Protein AF-A0A922MVK6-F1 (afdb_monomer_lite)

pLDDT: mean 82.79, std 14.12, range [37.06, 97.88]

InterPro domains:
  IPR022776 TRM13/UPF0224 family, U11-48K-like CHHC zinc finger domain [PS51800] (42-69)

Radius of gyration: 29.43 Å; chains: 1; bounding box: 42×49×93 Å

Sequence (102 aa):
MDKRQEELTKLKSYTEIIDNDLTMILQSLQWDRKQLLQNPMMDTCRYDPNHKIPPDKREEHEKVCFLRKNGYFKEDQLLPDPLDANSNTLVKLSRYMFIALP

Foldseek 3Di:
DVVVVVVVVVVVVVVVVVVVVVVVVCVVVVHDPVVVPPPAQFDAAPLHRPDTHHPVCRVVVNVQSVCVSVVHDSPDDDDDDPDDPPDPPDDDDDPDDPDDDD

Secondary structure (DSSP, 8-state):
-HHHHHHHHHHHHHHHHHHHHHHHHHHHTT--HHHHHSPP-PEEPSS-TT-EE-GGGHHHHHHHHHHHHTT--TTPPPPPPP--TT-TT-------------

Structure (mmCIF, N/CA/C/O backbone):
data_AF-A0A922MVK6-F1
#
_entry.id   AF-A0A922MVK6-F1
#
loop_
_atom_site.group_PDB
_atom_site.id
_atom_site.type_symbol
_atom_site.label_atom_id
_atom_site.label_alt_id
_atom_site.label_comp_id
_atom_site.label_asym_id
_atom_site.label_entity_id
_atom_site.label_seq_id
_atom_site.pdbx_PDB_ins_code
_atom_site.Cartn_x
_atom_site.Cartn_y
_atom_site.Cartn_z
_atom_site.occupancy
_atom_site.B_iso_or_equiv
_atom_site.auth_seq_id
_atom_site.auth_comp_id
_atom_site.auth_asym_id
_atom_site.auth_atom_id
_atom_site.pdbx_PDB_model_num
ATOM 1 N N . MET A 1 1 ? -8.337 -4.764 40.470 1.00 58.06 1 MET A N 1
ATOM 2 C CA . MET A 1 1 ? -8.654 -5.350 39.146 1.00 58.06 1 MET A CA 1
ATOM 3 C C . MET A 1 1 ? -9.351 -4.329 38.247 1.00 58.06 1 MET A C 1
ATOM 5 O O . MET A 1 1 ? -9.184 -4.409 37.039 1.00 58.06 1 MET A O 1
ATOM 9 N N . ASP A 1 2 ? -10.007 -3.312 38.815 1.00 78.69 2 ASP A N 1
ATOM 10 C CA . ASP A 1 2 ? -10.797 -2.321 38.068 1.00 78.69 2 ASP A CA 1
ATOM 11 C C . ASP A 1 2 ? -9.999 -1.374 37.170 1.00 78.69 2 ASP A C 1
ATOM 13 O O . ASP A 1 2 ? -10.419 -1.108 36.050 1.00 78.69 2 ASP A O 1
ATOM 17 N N . LYS A 1 3 ? -8.808 -0.924 37.588 1.00 92.81 3 LYS A N 1
ATOM 18 C CA . LYS A 1 3 ? -8.034 0.059 36.806 1.00 92.81 3 LYS A CA 1
ATOM 19 C C . LYS A 1 3 ? -7.642 -0.445 35.410 1.00 92.81 3 LYS A C 1
ATOM 21 O O . LYS A 1 3 ? -7.784 0.278 34.432 1.00 92.81 3 LYS A O 1
ATOM 26 N N . ARG A 1 4 ? -7.206 -1.708 35.301 1.00 94.50 4 ARG A N 1
ATOM 27 C CA . ARG A 1 4 ? -6.890 -2.330 33.999 1.00 94.50 4 ARG A CA 1
ATOM 28 C C . ARG A 1 4 ? -8.125 -2.450 33.109 1.00 94.50 4 ARG A C 1
ATOM 30 O O . ARG A 1 4 ? -8.024 -2.275 31.901 1.00 94.50 4 ARG A O 1
ATOM 37 N N . GLN A 1 5 ? -9.278 -2.753 33.702 1.00 95.75 5 GLN A N 1
ATOM 38 C CA . GLN A 1 5 ? -10.530 -2.875 32.966 1.00 95.75 5 GLN A CA 1
ATOM 39 C C . GLN A 1 5 ? -11.027 -1.507 32.476 1.00 95.75 5 GLN A C 1
ATOM 41 O O . GLN A 1 5 ? -11.508 -1.391 31.349 1.00 95.75 5 GLN A O 1
ATOM 46 N N . GLU A 1 6 ? -10.868 -0.465 33.289 1.00 95.94 6 GLU A N 1
ATOM 47 C CA . GLU A 1 6 ? -11.192 0.913 32.922 1.00 95.94 6 GLU A CA 1
ATOM 48 C C . GLU A 1 6 ? -10.292 1.416 31.783 1.00 95.94 6 GLU A C 1
ATOM 50 O O . GLU A 1 6 ? -10.788 1.952 30.793 1.00 95.94 6 GLU A O 1
ATOM 55 N N . GLU A 1 7 ? -8.980 1.183 31.872 1.00 96.88 7 GLU A N 1
ATOM 56 C CA . GLU A 1 7 ? -8.019 1.515 30.812 1.00 96.88 7 GLU A CA 1
ATOM 57 C C . GLU A 1 7 ? -8.335 0.775 29.506 1.00 96.88 7 GLU A C 1
ATOM 59 O O . GLU A 1 7 ? -8.365 1.389 28.438 1.00 96.88 7 GLU A O 1
ATOM 64 N N . LEU A 1 8 ? -8.656 -0.521 29.582 1.00 96.50 8 LEU A N 1
ATOM 65 C CA . LEU A 1 8 ? -9.082 -1.304 28.420 1.00 96.50 8 LEU A CA 1
ATOM 66 C C . LEU A 1 8 ? -10.359 -0.735 27.789 1.00 96.50 8 LEU A C 1
ATOM 68 O O . LEU A 1 8 ? -10.472 -0.680 26.566 1.00 96.50 8 LEU A O 1
ATOM 72 N N . THR A 1 9 ? -11.316 -0.313 28.613 1.00 96.81 9 THR A N 1
ATOM 73 C CA . THR A 1 9 ? -12.580 0.261 28.136 1.00 96.81 9 THR A CA 1
ATOM 74 C C . THR A 1 9 ? -12.337 1.591 27.426 1.00 96.81 9 THR A C 1
ATOM 76 O O . THR A 1 9 ? -12.843 1.779 26.323 1.00 96.81 9 THR A O 1
ATOM 79 N N . LYS A 1 10 ? -11.489 2.462 27.992 1.00 97.12 10 LYS A N 1
ATOM 80 C CA . LYS A 1 10 ? -11.086 3.731 27.361 1.00 97.12 10 LYS A CA 1
ATOM 81 C C . LYS A 1 10 ? -10.385 3.514 26.021 1.00 97.12 10 LYS A C 1
ATOM 83 O O . LYS A 1 10 ? -10.674 4.216 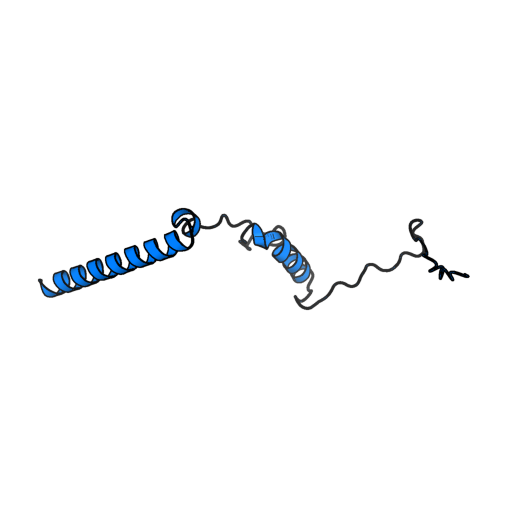25.056 1.00 97.12 10 LYS A O 1
ATOM 88 N N . LEU A 1 11 ? -9.485 2.532 25.945 1.00 97.88 11 LEU A N 1
ATOM 89 C CA . LEU A 1 11 ? -8.808 2.185 24.694 1.00 97.88 11 LEU A CA 1
ATOM 90 C C . LEU A 1 11 ? -9.804 1.704 23.639 1.00 97.88 11 LEU A C 1
ATOM 92 O O . LEU A 1 11 ? -9.758 2.172 22.505 1.00 97.88 11 LEU A O 1
ATOM 96 N N . LYS A 1 12 ? -10.737 0.819 24.005 1.00 97.31 12 LYS A N 1
ATOM 97 C CA . LYS A 1 12 ? -11.766 0.330 23.078 1.00 97.31 12 LYS A CA 1
ATOM 98 C C . LYS A 1 12 ? -12.642 1.459 22.548 1.00 97.31 12 LYS A C 1
ATOM 100 O O . LYS A 1 12 ? -12.768 1.580 21.335 1.00 97.31 12 LYS A O 1
ATOM 105 N N . SER A 1 13 ? -13.168 2.310 23.431 1.00 97.25 13 SER A N 1
ATOM 106 C CA . SER A 1 13 ? -14.012 3.436 23.019 1.00 97.25 13 SER A CA 1
ATOM 107 C C . SER A 1 13 ? -13.255 4.413 22.125 1.00 97.25 13 SER A C 1
ATOM 109 O O . SER A 1 13 ? -13.792 4.886 21.132 1.00 97.25 13 SER A O 1
ATOM 111 N N . TYR A 1 14 ? -11.987 4.693 22.441 1.00 97.75 14 TYR A N 1
ATOM 112 C CA . TYR A 1 14 ? -11.161 5.555 21.601 1.00 97.75 14 TYR A CA 1
ATOM 113 C C . TYR A 1 14 ? -10.939 4.942 20.214 1.00 97.75 14 TYR A C 1
ATOM 115 O O . TYR A 1 14 ? -11.105 5.618 19.206 1.00 97.75 14 TYR A O 1
ATOM 123 N N . THR A 1 15 ? -10.620 3.649 20.154 1.00 97.69 15 THR A N 1
ATOM 124 C CA . THR A 1 15 ? -10.380 2.955 18.881 1.00 97.69 15 THR A CA 1
ATOM 125 C C . THR A 1 15 ? -11.639 2.924 18.012 1.00 97.69 15 THR A C 1
ATOM 127 O O . THR A 1 15 ? -11.546 3.084 16.801 1.00 97.69 15 THR A O 1
ATOM 130 N N . GLU A 1 16 ? -12.815 2.770 18.621 1.00 97.50 16 GLU A N 1
ATOM 131 C CA . GLU A 1 16 ? -14.107 2.801 17.929 1.00 97.50 16 GLU A CA 1
ATOM 132 C C . GLU A 1 16 ? -14.422 4.183 17.336 1.00 97.50 16 GLU A C 1
ATOM 134 O O . GLU A 1 16 ? -14.872 4.272 16.196 1.00 97.50 16 GLU A O 1
ATOM 139 N N . ILE A 1 17 ? -14.122 5.267 18.062 1.00 97.56 17 ILE A N 1
ATOM 140 C CA . ILE A 1 17 ? -14.253 6.638 17.539 1.00 97.56 17 ILE A CA 1
ATOM 141 C C . ILE A 1 17 ? -13.374 6.815 16.297 1.00 97.56 17 ILE A C 1
ATOM 143 O O . ILE A 1 17 ? -13.857 7.250 15.255 1.00 97.56 17 ILE A O 1
ATOM 147 N N . ILE A 1 18 ? -12.106 6.405 16.381 1.00 97.44 18 ILE A N 1
ATOM 148 C CA . ILE A 1 18 ? -11.173 6.510 15.254 1.00 97.44 18 ILE A CA 1
ATOM 149 C C . ILE A 1 18 ? -11.619 5.646 14.065 1.00 97.44 18 ILE A C 1
ATOM 151 O O . ILE A 1 18 ? -11.497 6.077 12.921 1.00 97.44 18 ILE A O 1
ATOM 155 N N . ASP A 1 19 ? -12.155 4.445 14.298 1.00 95.25 19 ASP A N 1
ATOM 156 C CA . ASP A 1 19 ? -12.642 3.581 13.214 1.00 95.25 19 ASP A CA 1
ATOM 157 C C . ASP A 1 19 ? -13.840 4.197 12.472 1.00 95.25 19 ASP A C 1
ATOM 159 O O . ASP A 1 19 ? -13.925 4.114 11.241 1.00 95.25 19 ASP A O 1
ATOM 163 N N . ASN A 1 20 ? -14.728 4.875 13.204 1.00 95.81 20 ASN A N 1
ATOM 164 C CA . ASN A 1 20 ? -15.847 5.616 12.626 1.00 95.81 20 ASN A CA 1
ATOM 165 C C . ASN A 1 20 ? -15.365 6.810 11.795 1.00 95.81 20 ASN A C 1
ATOM 167 O O . ASN A 1 20 ? -15.803 6.967 10.653 1.00 95.81 20 ASN A O 1
ATOM 171 N N . ASP A 1 21 ? -14.423 7.599 12.316 1.00 96.69 21 ASP A N 1
ATOM 172 C CA . ASP A 1 21 ? -13.842 8.735 11.592 1.00 96.69 21 ASP A CA 1
ATOM 173 C C . ASP A 1 21 ? -13.163 8.275 10.296 1.00 96.69 21 ASP A C 1
ATOM 175 O O . ASP A 1 21 ? -13.407 8.827 9.220 1.00 96.69 21 ASP A O 1
ATOM 179 N N . LEU A 1 22 ? -12.365 7.203 10.366 1.00 94.94 22 LEU A N 1
ATOM 180 C CA . LEU A 1 22 ? -11.752 6.593 9.187 1.00 94.94 22 LEU A CA 1
ATOM 181 C C . LEU A 1 22 ? -12.807 6.126 8.185 1.00 94.94 22 LEU A C 1
ATOM 183 O O . LEU A 1 22 ? -12.656 6.350 6.985 1.00 94.94 22 LEU A O 1
ATOM 187 N N . THR A 1 23 ? -13.890 5.511 8.658 1.00 93.56 23 THR A N 1
ATOM 188 C CA . THR A 1 23 ? -14.988 5.065 7.796 1.00 93.56 23 THR A CA 1
ATOM 189 C C . THR A 1 23 ? -15.650 6.245 7.081 1.00 93.56 23 THR A C 1
ATOM 191 O O . THR A 1 23 ? -15.867 6.165 5.871 1.00 93.56 23 THR A O 1
ATOM 194 N N . MET A 1 24 ? -15.903 7.358 7.775 1.00 95.25 24 MET A N 1
ATOM 195 C CA . MET A 1 24 ? -16.455 8.570 7.160 1.00 95.25 24 MET A CA 1
ATOM 196 C C . MET A 1 24 ? -15.515 9.169 6.109 1.00 95.25 24 MET A C 1
ATOM 198 O O . MET A 1 24 ? -15.962 9.537 5.020 1.00 95.25 24 MET A O 1
ATOM 202 N N . ILE A 1 25 ? -14.211 9.225 6.398 1.00 96.12 25 ILE A N 1
ATOM 203 C CA . ILE A 1 25 ? -13.201 9.712 5.449 1.00 96.12 25 ILE A CA 1
ATOM 204 C C . ILE A 1 25 ? -13.204 8.843 4.188 1.00 96.12 25 ILE A C 1
ATOM 206 O O . ILE A 1 25 ? -13.345 9.365 3.082 1.00 96.12 25 ILE A O 1
ATOM 210 N N . LEU A 1 26 ? -13.116 7.519 4.336 1.00 95.25 26 LEU A N 1
ATOM 211 C CA . LEU A 1 26 ? -13.119 6.593 3.200 1.00 95.25 26 LEU A CA 1
ATOM 212 C C . LEU A 1 26 ? -14.396 6.720 2.359 1.00 95.25 26 LEU A C 1
ATOM 214 O O . LEU A 1 26 ? -14.314 6.778 1.135 1.00 95.25 26 LEU A O 1
ATOM 218 N N . GLN A 1 27 ? -15.563 6.845 2.998 1.00 92.69 27 GLN A N 1
ATOM 219 C CA . GLN A 1 27 ? -16.833 7.060 2.300 1.00 92.69 27 GLN A CA 1
ATOM 220 C C . GLN A 1 27 ? -16.852 8.372 1.509 1.00 92.69 27 GLN A C 1
ATOM 222 O O . GLN A 1 27 ? -17.292 8.379 0.360 1.00 92.69 27 GLN A O 1
ATOM 227 N N . SER A 1 28 ? -16.339 9.467 2.082 1.00 96.31 28 SER A N 1
ATOM 228 C CA . SER A 1 28 ? -16.266 10.762 1.389 1.00 96.31 28 SER A CA 1
ATOM 229 C C . SER A 1 28 ? -15.363 10.730 0.152 1.00 96.31 28 SER A C 1
ATOM 231 O O . SER A 1 28 ? -15.638 11.411 -0.834 1.00 96.31 28 SER A O 1
ATOM 233 N N . LEU A 1 29 ? -14.327 9.889 0.179 1.00 96.19 29 LEU A N 1
ATOM 234 C CA . LEU A 1 29 ? -13.417 9.654 -0.941 1.00 96.19 29 LEU A CA 1
ATOM 235 C C . LEU A 1 29 ? -13.933 8.590 -1.920 1.00 96.19 29 LEU A C 1
ATOM 237 O O . LEU A 1 29 ? -13.278 8.329 -2.926 1.00 96.19 29 LEU A O 1
ATOM 241 N N . GLN A 1 30 ? -15.084 7.969 -1.635 1.00 92.69 30 GLN A N 1
ATOM 242 C CA . GLN A 1 30 ? -15.604 6.808 -2.366 1.00 92.69 30 GLN A CA 1
ATOM 243 C C . GLN A 1 30 ? -14.601 5.642 -2.419 1.00 92.69 30 GLN A C 1
ATOM 245 O O . GLN A 1 30 ? -14.544 4.888 -3.389 1.00 92.69 30 GLN A O 1
ATOM 250 N N . TRP A 1 31 ? -13.782 5.496 -1.377 1.00 93.31 31 TRP A N 1
ATOM 251 C CA . TRP A 1 31 ? -12.804 4.423 -1.265 1.00 93.31 31 TRP A CA 1
ATOM 252 C C . TRP A 1 31 ? -13.409 3.218 -0.556 1.00 93.31 31 TRP A C 1
ATOM 254 O O . TRP A 1 31 ? -13.958 3.325 0.542 1.00 93.31 31 TRP A O 1
ATOM 264 N N . ASP A 1 32 ? -13.263 2.041 -1.161 1.00 86.94 32 ASP A N 1
ATOM 265 C CA . ASP A 1 32 ? -13.705 0.796 -0.547 1.00 86.94 32 ASP A CA 1
ATOM 266 C C . ASP A 1 32 ? -12.629 0.246 0.404 1.00 86.94 32 ASP A C 1
ATOM 268 O O . ASP A 1 32 ? -11.533 -0.151 0.000 1.00 86.94 32 ASP A O 1
ATOM 272 N N . ARG A 1 33 ? -12.951 0.191 1.701 1.00 85.62 33 ARG A N 1
ATOM 273 C CA . ARG A 1 33 ? -12.037 -0.305 2.743 1.00 85.62 33 ARG A CA 1
ATOM 274 C C . ARG A 1 33 ? -11.591 -1.749 2.491 1.00 85.62 33 ARG A C 1
ATOM 276 O O . ARG A 1 33 ? -10.463 -2.096 2.830 1.00 85.62 33 ARG A O 1
ATOM 283 N N . LYS A 1 34 ? -12.447 -2.599 1.912 1.00 84.94 34 LYS A N 1
ATOM 284 C CA . LYS A 1 34 ? -12.105 -4.006 1.647 1.00 84.94 34 LYS A CA 1
ATOM 285 C C . LYS A 1 34 ? -11.088 -4.109 0.517 1.00 84.94 34 LYS A C 1
ATOM 287 O O . LYS A 1 34 ? -10.191 -4.937 0.613 1.00 84.94 34 LYS A O 1
ATOM 292 N N . GLN A 1 35 ? -11.191 -3.264 -0.505 1.00 82.12 35 GLN A N 1
ATOM 293 C CA . GLN A 1 35 ? -10.196 -3.153 -1.568 1.00 82.12 35 GLN A CA 1
ATOM 294 C C . GLN A 1 35 ? -8.860 -2.622 -1.039 1.00 82.12 35 GLN A C 1
ATOM 296 O O . GLN A 1 35 ? -7.820 -3.163 -1.390 1.00 82.12 35 GLN A O 1
ATOM 301 N N . LEU A 1 36 ? -8.872 -1.629 -0.144 1.00 82.00 36 LEU A N 1
ATOM 302 C CA . LEU A 1 36 ? -7.639 -1.088 0.448 1.00 82.00 36 LEU A CA 1
ATOM 303 C C . LEU A 1 36 ? -6.908 -2.087 1.353 1.00 82.00 36 LEU A C 1
ATOM 305 O O . LEU A 1 36 ? -5.683 -2.066 1.441 1.00 82.00 36 LEU A O 1
ATOM 309 N N . LEU A 1 37 ? -7.661 -2.938 2.053 1.00 82.38 37 LEU A N 1
ATOM 310 C CA . LEU A 1 37 ? -7.116 -3.968 2.938 1.00 82.38 37 LEU A CA 1
ATOM 311 C C . LEU A 1 37 ? -6.815 -5.285 2.216 1.00 82.38 37 LEU A C 1
ATOM 313 O O . LEU A 1 37 ? -6.233 -6.186 2.824 1.00 82.38 37 LEU A O 1
ATOM 317 N N . GLN A 1 38 ? -7.202 -5.432 0.945 1.00 82.69 38 GLN A N 1
ATOM 318 C CA . GLN A 1 38 ? -6.738 -6.562 0.155 1.00 82.69 38 GLN A CA 1
ATOM 319 C C . GLN A 1 38 ? -5.228 -6.439 -0.002 1.00 82.69 38 GLN A C 1
ATOM 321 O O . GLN A 1 38 ? -4.720 -5.452 -0.531 1.00 82.69 38 GLN A O 1
ATOM 326 N N . ASN A 1 39 ? -4.506 -7.464 0.452 1.00 72.88 39 ASN A N 1
ATOM 327 C CA . ASN A 1 39 ? -3.102 -7.598 0.101 1.00 72.88 39 ASN A CA 1
ATOM 328 C C . ASN A 1 39 ? -3.026 -7.618 -1.429 1.00 72.88 39 ASN A C 1
ATOM 330 O O . ASN A 1 39 ? -3.619 -8.524 -2.028 1.00 72.88 39 ASN A O 1
ATOM 334 N N . PRO A 1 40 ? -2.347 -6.647 -2.064 1.00 72.75 40 PRO A N 1
ATOM 335 C CA . PRO A 1 40 ? -2.234 -6.641 -3.508 1.00 72.75 40 PRO A CA 1
ATOM 336 C C . PRO A 1 40 ? -1.610 -7.967 -3.930 1.00 72.75 40 PRO A C 1
ATOM 338 O O . PRO A 1 40 ? -0.638 -8.424 -3.320 1.00 72.75 40 PRO A O 1
ATOM 341 N N . MET A 1 41 ? -2.194 -8.618 -4.937 1.00 79.12 41 MET A N 1
ATOM 342 C CA . MET A 1 41 ? -1.551 -9.774 -5.548 1.00 79.12 41 MET A CA 1
ATOM 343 C C . MET A 1 41 ? -0.188 -9.313 -6.051 1.00 79.12 41 MET A C 1
ATOM 345 O O . MET A 1 41 ? -0.101 -8.417 -6.883 1.00 79.12 41 MET A O 1
ATOM 349 N N . MET A 1 42 ? 0.872 -9.868 -5.474 1.00 86.50 42 MET A N 1
ATOM 350 C CA . MET A 1 42 ? 2.233 -9.532 -5.860 1.00 86.50 42 MET A CA 1
ATOM 351 C C . MET A 1 42 ? 2.689 -10.544 -6.901 1.00 86.50 42 MET A C 1
ATOM 353 O O . MET A 1 42 ? 2.727 -11.744 -6.624 1.00 86.50 42 MET A O 1
ATOM 357 N N . ASP A 1 43 ? 3.073 -10.048 -8.066 1.00 87.88 43 ASP A N 1
ATOM 358 C CA . ASP A 1 43 ? 3.683 -10.835 -9.124 1.00 87.88 43 ASP A CA 1
ATOM 359 C C . ASP A 1 43 ? 5.175 -11.033 -8.863 1.00 87.88 43 ASP A C 1
ATOM 361 O O . ASP A 1 43 ? 5.828 -10.256 -8.159 1.00 87.88 43 ASP A O 1
ATOM 365 N N . THR A 1 44 ? 5.728 -12.081 -9.468 1.00 90.56 44 THR A N 1
ATOM 366 C CA . THR A 1 44 ? 7.172 -12.323 -9.472 1.00 90.56 44 THR A CA 1
ATOM 367 C C . THR A 1 44 ? 7.821 -11.683 -10.696 1.00 90.56 44 THR A C 1
ATOM 369 O O . THR A 1 44 ? 7.263 -11.692 -11.796 1.00 90.56 44 THR A O 1
ATOM 372 N N . CYS A 1 45 ? 9.013 -11.109 -10.520 1.00 91.50 45 CYS A N 1
ATOM 373 C CA . CYS A 1 45 ? 9.790 -10.583 -11.642 1.00 91.50 45 CYS A CA 1
ATOM 374 C C . CYS A 1 45 ? 10.313 -11.724 -12.522 1.00 91.50 45 CYS A C 1
ATOM 376 O O . CYS A 1 45 ? 10.889 -12.689 -12.023 1.00 91.50 45 CYS A O 1
ATOM 378 N N . ARG A 1 46 ? 10.229 -11.575 -13.851 1.00 89.19 46 ARG A N 1
ATOM 379 C CA . ARG A 1 46 ? 10.811 -12.551 -14.795 1.00 89.19 46 ARG A CA 1
ATOM 380 C C . ARG A 1 46 ? 12.338 -12.671 -14.716 1.00 89.19 46 ARG A C 1
ATOM 382 O O . ARG A 1 46 ? 12.896 -13.674 -15.150 1.00 89.19 46 ARG A O 1
ATOM 389 N N . TYR A 1 47 ? 13.024 -11.642 -14.215 1.00 88.94 47 TYR A N 1
ATOM 390 C CA . TYR A 1 47 ? 14.489 -11.599 -14.159 1.00 88.94 47 TYR A CA 1
ATOM 391 C C . TYR A 1 47 ? 15.061 -12.054 -12.815 1.00 88.94 47 TYR A C 1
ATOM 393 O O . TYR A 1 47 ? 16.210 -12.511 -12.795 1.00 88.94 47 TYR A O 1
ATOM 401 N N . ASP A 1 48 ? 14.272 -11.964 -11.740 1.00 85.88 48 ASP A N 1
ATOM 402 C CA . ASP A 1 48 ? 14.626 -12.415 -10.393 1.00 85.88 48 ASP A CA 1
ATOM 403 C C . ASP A 1 48 ? 13.381 -12.957 -9.654 1.00 85.88 48 ASP A C 1
ATOM 405 O O . 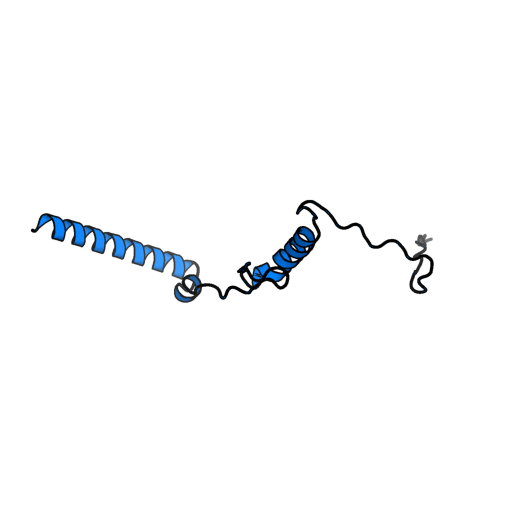ASP A 1 48 ? 12.476 -12.183 -9.326 1.00 85.88 48 ASP A O 1
ATOM 409 N N . PRO A 1 49 ? 13.325 -14.266 -9.347 1.00 86.88 49 PRO A N 1
ATOM 410 C CA . PRO A 1 49 ? 12.171 -14.876 -8.687 1.00 86.88 49 PRO A CA 1
ATOM 411 C C . PRO A 1 49 ? 11.961 -14.405 -7.237 1.00 86.88 49 PRO A C 1
ATOM 413 O O . PRO A 1 49 ? 10.902 -14.658 -6.666 1.00 86.88 49 PRO A O 1
ATOM 416 N N . ASN A 1 50 ? 12.934 -13.721 -6.626 1.00 87.88 50 ASN A N 1
ATOM 417 C CA . ASN A 1 50 ? 12.821 -13.209 -5.259 1.00 87.88 50 ASN A CA 1
ATOM 418 C C . ASN A 1 50 ? 12.104 -11.854 -5.186 1.00 87.88 50 ASN A C 1
ATOM 420 O O . ASN A 1 50 ? 11.675 -11.437 -4.109 1.00 87.88 50 ASN A O 1
ATOM 424 N N . HIS A 1 51 ? 11.958 -11.151 -6.311 1.00 87.94 51 HIS A N 1
ATOM 425 C CA . HIS A 1 51 ? 11.252 -9.876 -6.340 1.00 87.94 51 HIS A CA 1
ATOM 426 C C . HIS A 1 51 ? 9.741 -10.089 -6.417 1.00 87.94 51 HIS A C 1
ATOM 428 O O . HIS A 1 51 ? 9.234 -10.640 -7.392 1.00 87.94 51 HIS A O 1
ATOM 434 N N . LYS A 1 52 ? 9.030 -9.586 -5.402 1.00 89.44 52 LYS A N 1
ATOM 435 C CA . LYS A 1 52 ? 7.567 -9.491 -5.361 1.00 89.44 52 LYS A CA 1
ATOM 436 C C . LYS A 1 52 ? 7.148 -8.061 -5.674 1.00 89.44 52 LYS A C 1
ATOM 438 O O . LYS A 1 52 ? 7.548 -7.146 -4.955 1.00 89.44 52 LYS A O 1
ATOM 443 N N . ILE A 1 53 ? 6.376 -7.857 -6.737 1.00 90.06 53 ILE A N 1
ATOM 444 C CA . ILE A 1 53 ? 6.057 -6.527 -7.273 1.00 90.06 53 ILE A CA 1
ATOM 445 C C . ILE A 1 53 ? 4.554 -6.434 -7.552 1.00 90.06 53 ILE A C 1
ATOM 447 O O . ILE A 1 53 ? 3.976 -7.404 -8.039 1.00 90.06 53 ILE A O 1
ATOM 451 N N . PRO A 1 54 ? 3.907 -5.286 -7.296 1.00 88.94 54 PRO A N 1
ATOM 452 C CA . PRO A 1 54 ? 2.533 -5.068 -7.733 1.00 88.94 54 PRO A CA 1
ATOM 453 C C . PRO A 1 54 ? 2.427 -5.135 -9.269 1.00 88.94 54 PRO A C 1
ATOM 455 O O . PRO A 1 54 ? 3.310 -4.599 -9.947 1.00 88.94 54 PRO A O 1
ATOM 458 N N . PRO A 1 55 ? 1.360 -5.721 -9.836 1.00 86.06 55 PRO A N 1
ATOM 459 C CA . PRO A 1 55 ? 1.201 -5.893 -11.282 1.00 86.06 55 PRO A CA 1
ATOM 460 C C . PRO A 1 55 ? 1.317 -4.564 -12.038 1.00 86.06 55 PRO A C 1
ATOM 462 O O . PRO A 1 55 ? 1.998 -4.496 -13.060 1.00 86.06 55 PRO A O 1
ATOM 465 N N . ASP A 1 56 ? 0.779 -3.484 -11.469 1.00 85.88 56 ASP A N 1
ATOM 466 C CA . ASP A 1 56 ? 0.803 -2.138 -12.057 1.00 85.88 56 ASP A CA 1
ATOM 467 C C . ASP A 1 56 ? 2.224 -1.590 -12.264 1.00 85.88 56 ASP A C 1
ATOM 469 O O . ASP A 1 56 ? 2.465 -0.774 -13.149 1.00 85.88 56 ASP A O 1
ATOM 473 N N . LYS A 1 57 ? 3.187 -2.034 -11.444 1.00 87.06 57 LYS A N 1
ATOM 474 C CA . LYS A 1 57 ? 4.588 -1.575 -11.475 1.00 87.06 57 LYS A CA 1
ATOM 475 C C . LYS A 1 57 ? 5.538 -2.600 -12.082 1.00 87.06 57 LYS A C 1
ATOM 477 O O . LYS A 1 57 ? 6.753 -2.392 -12.094 1.00 87.06 57 LYS A O 1
ATOM 482 N N . ARG A 1 58 ? 5.007 -3.722 -12.566 1.00 88.81 58 ARG A N 1
ATOM 483 C CA . ARG A 1 58 ? 5.810 -4.836 -13.059 1.00 88.81 58 ARG A CA 1
ATOM 484 C C . ARG A 1 58 ? 6.627 -4.451 -14.287 1.00 88.81 58 ARG A C 1
ATOM 486 O O . ARG A 1 58 ? 7.820 -4.729 -14.316 1.00 88.81 58 ARG A O 1
ATOM 493 N N . GLU A 1 59 ? 6.019 -3.792 -15.270 1.00 88.38 59 GLU A N 1
ATOM 494 C CA . GLU A 1 59 ? 6.707 -3.435 -16.518 1.00 88.38 59 GLU A CA 1
ATOM 495 C C . GLU A 1 59 ? 7.876 -2.467 -16.271 1.00 88.38 59 GLU A C 1
ATOM 497 O O . GLU A 1 59 ? 8.983 -2.674 -16.773 1.00 88.38 59 GLU A O 1
ATOM 502 N N . GLU A 1 60 ? 7.650 -1.434 -15.455 1.00 89.19 60 GLU A N 1
ATOM 503 C CA . GLU A 1 60 ? 8.685 -0.470 -15.072 1.00 89.19 60 GLU A CA 1
ATOM 504 C C . GLU A 1 60 ? 9.818 -1.157 -14.299 1.00 89.19 60 GLU A C 1
ATOM 506 O O . GLU A 1 60 ? 10.996 -0.982 -14.625 1.00 89.19 60 GLU A O 1
ATOM 511 N N . HIS A 1 61 ? 9.471 -1.997 -13.317 1.00 90.94 61 HIS A N 1
ATOM 512 C CA . HIS A 1 61 ? 10.455 -2.771 -12.571 1.00 90.94 61 HIS A CA 1
ATOM 513 C C . HIS A 1 61 ? 11.277 -3.666 -13.494 1.00 90.94 61 HIS A C 1
ATOM 515 O O . HIS A 1 61 ? 12.495 -3.710 -13.368 1.00 90.94 61 HIS A O 1
ATOM 521 N N . GLU A 1 62 ? 10.638 -4.403 -14.399 1.00 90.69 62 GLU A N 1
ATOM 522 C CA . GLU A 1 62 ? 11.309 -5.366 -15.263 1.00 90.69 62 GLU A CA 1
ATOM 523 C C . GLU A 1 62 ? 12.340 -4.696 -16.177 1.00 90.69 62 GLU A C 1
ATOM 525 O O . GLU A 1 62 ? 13.430 -5.243 -16.334 1.00 90.69 62 GLU A O 1
ATOM 530 N N . LYS A 1 63 ? 12.059 -3.494 -16.703 1.00 88.19 63 LYS A N 1
ATOM 531 C CA . LYS A 1 63 ? 13.038 -2.703 -17.472 1.00 88.19 63 LYS A CA 1
ATOM 532 C C . LYS A 1 63 ? 14.287 -2.412 -16.637 1.00 88.19 63 LYS A C 1
ATOM 534 O O . LYS A 1 63 ? 15.401 -2.698 -17.064 1.00 88.19 63 LYS A O 1
ATOM 539 N N . VAL A 1 64 ? 14.103 -1.919 -15.412 1.00 88.81 64 VAL A N 1
ATOM 540 C CA . VAL A 1 64 ? 15.218 -1.602 -14.502 1.00 88.81 64 VAL A CA 1
ATOM 541 C C . VAL A 1 64 ? 15.941 -2.867 -14.030 1.00 88.81 64 VAL A C 1
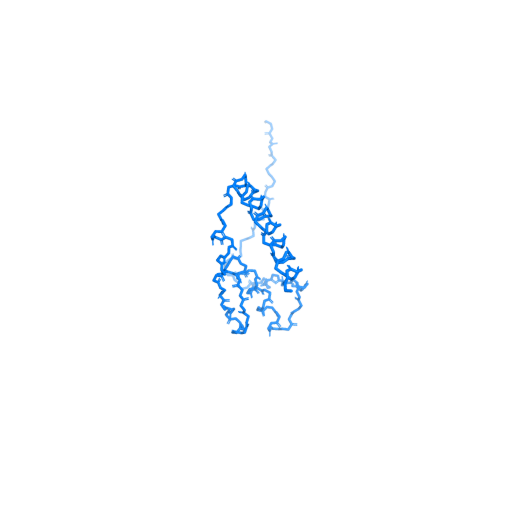ATOM 543 O O . VAL A 1 64 ? 17.165 -2.897 -13.939 1.00 88.81 64 VAL A O 1
ATOM 546 N N . CYS A 1 65 ? 15.202 -3.934 -13.736 1.00 90.31 65 CYS A N 1
ATOM 547 C CA . CYS A 1 65 ? 15.752 -5.190 -13.244 1.00 90.31 65 CYS A CA 1
ATOM 548 C C . CYS A 1 65 ? 16.567 -5.908 -14.322 1.00 90.31 65 CYS A C 1
ATOM 550 O O . CYS A 1 65 ? 17.604 -6.488 -14.007 1.00 90.31 65 CYS A O 1
ATOM 552 N N . PHE A 1 66 ? 16.132 -5.842 -15.582 1.00 89.31 66 PHE A N 1
ATOM 553 C CA . PHE A 1 66 ? 16.904 -6.321 -16.722 1.00 89.31 66 PHE A CA 1
ATOM 554 C C . PHE A 1 66 ? 18.247 -5.598 -16.822 1.00 89.31 66 PHE A C 1
ATOM 556 O O . PHE A 1 66 ? 19.289 -6.248 -16.881 1.00 89.31 66 PHE A O 1
ATOM 563 N N . LEU A 1 67 ? 18.228 -4.264 -16.787 1.00 87.81 67 LEU A N 1
ATOM 564 C CA . LEU A 1 67 ? 19.436 -3.442 -16.848 1.00 87.81 67 LEU A CA 1
ATOM 565 C C . LEU A 1 67 ? 20.387 -3.770 -15.693 1.00 87.81 67 LEU A C 1
ATOM 567 O O . LEU A 1 67 ? 21.538 -4.137 -15.926 1.00 87.81 67 LEU A O 1
ATOM 571 N N . ARG A 1 68 ? 19.874 -3.783 -14.457 1.00 88.44 68 ARG A N 1
ATOM 572 C CA . ARG A 1 68 ? 20.659 -4.129 -13.265 1.00 88.44 68 ARG A CA 1
ATOM 573 C C . ARG A 1 68 ? 21.274 -5.526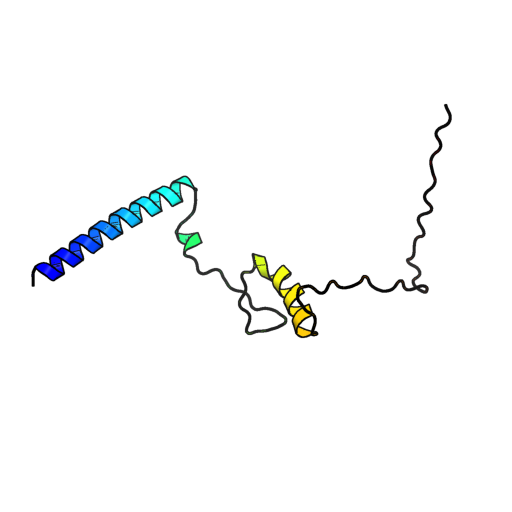 -13.355 1.00 88.44 68 ARG A C 1
ATOM 575 O O . ARG A 1 68 ? 22.428 -5.704 -12.979 1.00 88.44 68 ARG A O 1
ATOM 582 N N . LYS A 1 69 ? 20.535 -6.516 -13.867 1.00 87.62 69 LYS A N 1
ATOM 583 C CA . LYS A 1 69 ? 21.042 -7.887 -14.045 1.00 87.62 69 LYS A CA 1
ATOM 584 C C . LYS A 1 69 ? 22.204 -7.960 -15.041 1.00 87.62 69 LYS A C 1
ATOM 586 O O . LYS A 1 69 ? 23.060 -8.825 -14.898 1.00 87.62 69 LYS A O 1
ATOM 591 N N . ASN A 1 70 ? 22.246 -7.049 -16.010 1.00 86.19 70 ASN A N 1
ATOM 592 C CA . ASN A 1 70 ? 23.334 -6.925 -16.981 1.00 86.19 70 ASN A CA 1
ATOM 593 C C . ASN A 1 70 ? 24.441 -5.948 -16.530 1.00 86.19 70 ASN A C 1
ATOM 595 O O . ASN A 1 70 ? 25.339 -5.653 -17.310 1.00 86.19 70 ASN A O 1
ATOM 599 N N . GLY A 1 71 ? 24.404 -5.469 -15.280 1.00 86.56 71 GLY A N 1
ATOM 600 C CA . GLY A 1 71 ? 25.444 -4.613 -14.700 1.00 86.56 71 GLY A CA 1
ATOM 601 C C . GLY A 1 71 ? 25.258 -3.112 -14.926 1.00 86.56 71 GLY A C 1
ATOM 602 O O . GLY A 1 71 ? 26.143 -2.346 -14.557 1.00 86.56 71 GLY A O 1
ATOM 603 N N . TYR A 1 72 ? 24.126 -2.688 -15.489 1.00 86.00 72 TYR A N 1
ATOM 604 C CA . TYR A 1 72 ? 23.809 -1.273 -15.681 1.00 86.00 72 TYR A CA 1
ATOM 605 C C . TYR A 1 72 ? 23.194 -0.657 -14.421 1.00 86.00 72 TYR A C 1
ATOM 607 O O . TYR A 1 72 ? 22.434 -1.298 -13.683 1.00 86.00 72 TYR A O 1
ATOM 615 N N . PHE A 1 73 ? 23.499 0.612 -14.189 1.00 82.06 73 PHE A N 1
ATOM 616 C CA . PHE A 1 73 ? 22.897 1.427 -13.147 1.00 82.06 73 PHE A CA 1
ATOM 617 C C . PHE A 1 73 ? 21.527 1.959 -13.582 1.00 82.06 73 PHE A C 1
ATOM 619 O O . PHE A 1 73 ? 21.134 1.876 -14.744 1.00 82.06 73 PHE A O 1
ATOM 626 N N . LYS A 1 74 ? 20.745 2.478 -12.629 1.00 75.69 74 LYS A N 1
ATOM 627 C CA . LYS A 1 74 ? 19.382 2.958 -12.921 1.00 75.69 74 LYS A CA 1
ATOM 628 C C . LYS A 1 74 ? 19.410 4.243 -13.759 1.00 75.69 74 LYS A C 1
ATOM 630 O O . LYS A 1 74 ? 18.449 4.550 -14.455 1.00 75.69 74 LYS A O 1
ATOM 635 N N . GLU A 1 75 ? 20.504 4.981 -13.650 1.00 79.44 75 GLU A N 1
ATOM 636 C CA . GLU A 1 75 ? 20.782 6.238 -14.331 1.00 79.44 75 GLU A CA 1
ATOM 637 C C . GLU A 1 75 ? 21.316 6.017 -15.755 1.00 79.44 75 GLU A C 1
ATOM 639 O O . GLU A 1 75 ? 21.364 6.964 -16.539 1.00 79.44 75 GLU A O 1
ATOM 644 N N . ASP A 1 76 ? 21.690 4.780 -16.101 1.00 78.62 76 ASP A N 1
ATOM 645 C CA . ASP A 1 76 ? 22.224 4.455 -17.417 1.00 78.62 76 ASP A CA 1
ATOM 646 C C . ASP A 1 76 ? 21.103 4.473 -18.460 1.00 78.62 76 ASP A C 1
ATOM 648 O O . ASP A 1 76 ? 20.140 3.702 -18.408 1.00 78.62 76 ASP A O 1
ATOM 652 N N . GLN A 1 77 ? 21.242 5.357 -19.446 1.00 74.12 77 GLN A N 1
ATOM 653 C CA . GLN A 1 77 ? 20.353 5.412 -20.596 1.00 74.12 77 GLN A CA 1
ATOM 654 C C . GLN A 1 77 ? 20.921 4.545 -21.720 1.00 74.12 77 GLN A C 1
ATOM 656 O O . GLN A 1 77 ? 22.043 4.766 -22.177 1.00 74.12 77 GLN A O 1
ATOM 661 N N . LEU A 1 78 ? 20.138 3.567 -22.188 1.00 77.06 78 LEU A N 1
ATOM 662 C CA . LEU A 1 78 ? 20.50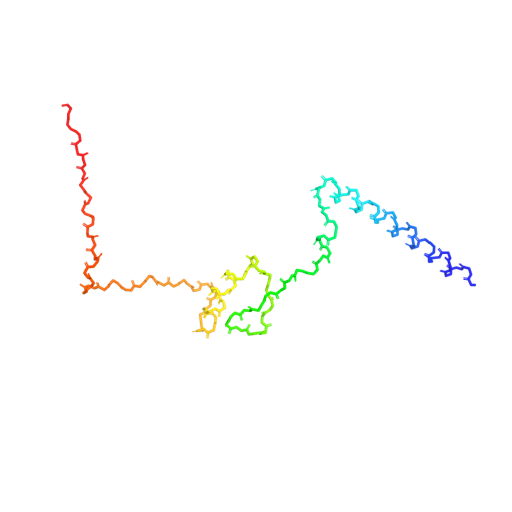3 2.806 -23.381 1.00 77.06 78 LEU A CA 1
ATOM 663 C C . LEU A 1 78 ? 20.592 3.756 -24.576 1.00 77.06 78 LEU A C 1
ATOM 665 O O . LEU A 1 78 ? 19.658 4.510 -24.860 1.00 77.06 78 LEU A O 1
ATOM 669 N N . LEU A 1 79 ? 21.722 3.704 -25.274 1.00 79.12 79 LEU A N 1
ATOM 670 C CA . LEU A 1 79 ? 21.872 4.380 -26.552 1.00 79.12 79 LEU A CA 1
ATOM 671 C C . LEU A 1 79 ? 21.022 3.659 -27.610 1.00 79.12 79 LEU A C 1
ATOM 673 O O . LEU A 1 79 ? 20.829 2.445 -27.505 1.00 79.12 79 LEU A O 1
ATOM 677 N N . PRO A 1 80 ? 20.499 4.385 -28.614 1.00 75.94 80 PRO A N 1
ATOM 678 C CA . PRO A 1 80 ? 19.799 3.758 -29.725 1.00 75.94 80 PRO A CA 1
ATOM 679 C C . PRO A 1 80 ? 20.717 2.771 -30.448 1.00 75.94 80 PRO A C 1
ATOM 681 O O . PRO A 1 80 ? 21.935 2.970 -30.500 1.00 75.94 80 PRO A O 1
ATOM 684 N N . ASP A 1 81 ? 20.111 1.735 -31.028 1.00 75.31 81 ASP A N 1
ATOM 685 C CA . ASP A 1 81 ? 20.840 0.764 -31.835 1.00 75.31 81 ASP A CA 1
ATOM 686 C C . ASP A 1 81 ? 21.642 1.478 -32.936 1.00 75.31 81 ASP A C 1
ATOM 688 O O . ASP A 1 81 ? 21.162 2.456 -33.529 1.00 75.31 81 ASP A O 1
ATOM 692 N N . PRO A 1 82 ? 22.876 1.023 -33.216 1.00 77.75 82 PRO A N 1
ATOM 693 C CA . PRO A 1 82 ? 23.678 1.605 -34.276 1.00 77.75 82 PRO A CA 1
ATOM 694 C C . PRO A 1 82 ? 22.942 1.480 -35.611 1.00 77.75 82 PRO A C 1
ATOM 696 O O . PRO A 1 82 ? 22.335 0.453 -35.915 1.00 77.75 82 PRO A O 1
ATOM 699 N N . LEU A 1 83 ? 23.017 2.535 -36.424 1.00 75.12 83 LEU A N 1
ATOM 700 C CA . LEU A 1 83 ? 22.449 2.521 -37.767 1.00 75.12 83 LEU A CA 1
ATOM 701 C C . LEU A 1 83 ? 23.133 1.430 -38.592 1.00 75.12 83 LEU A C 1
ATOM 703 O O . LEU A 1 83 ? 24.320 1.534 -38.909 1.00 75.12 83 LEU A O 1
ATOM 707 N N . ASP A 1 84 ? 22.373 0.405 -38.963 1.00 74.69 84 ASP A N 1
ATOM 708 C CA . ASP A 1 84 ? 22.843 -0.602 -39.901 1.00 74.69 84 ASP A CA 1
ATOM 709 C C . ASP A 1 84 ? 22.795 -0.031 -41.321 1.00 74.69 84 ASP A C 1
ATOM 711 O O . ASP A 1 84 ? 21.735 0.057 -41.949 1.00 74.69 84 ASP A O 1
ATOM 715 N N . ALA A 1 85 ? 23.965 0.363 -41.827 1.00 71.00 85 ALA A N 1
ATOM 716 C CA . ALA A 1 85 ? 24.140 0.870 -43.185 1.00 71.00 85 ALA A CA 1
ATOM 717 C C . ALA A 1 85 ? 23.784 -0.164 -44.271 1.00 71.00 85 ALA A C 1
ATOM 719 O O . ALA A 1 85 ? 23.585 0.223 -45.420 1.00 71.00 85 ALA A O 1
ATOM 720 N N . ASN A 1 86 ? 23.680 -1.450 -43.916 1.00 71.50 86 ASN A N 1
ATOM 721 C CA . ASN A 1 86 ? 23.266 -2.521 -44.821 1.00 71.50 86 ASN A CA 1
ATOM 722 C C . ASN A 1 86 ? 21.772 -2.860 -44.705 1.00 71.50 86 ASN A C 1
ATOM 724 O O . ASN A 1 86 ? 21.293 -3.758 -45.400 1.00 71.50 86 ASN A O 1
ATOM 728 N N . SER A 1 87 ? 21.017 -2.162 -43.849 1.00 71.62 87 SER A N 1
ATOM 729 C CA . SER A 1 87 ? 19.582 -2.396 -43.725 1.00 71.62 87 SER A CA 1
ATOM 730 C C . SER A 1 87 ? 18.819 -1.750 -44.888 1.00 71.62 87 SER A C 1
ATOM 732 O O . SER A 1 87 ? 18.858 -0.540 -45.115 1.00 71.62 87 SER A O 1
ATOM 734 N N . ASN A 1 88 ? 18.054 -2.565 -45.619 1.00 69.00 88 ASN A N 1
ATOM 735 C CA . ASN A 1 88 ? 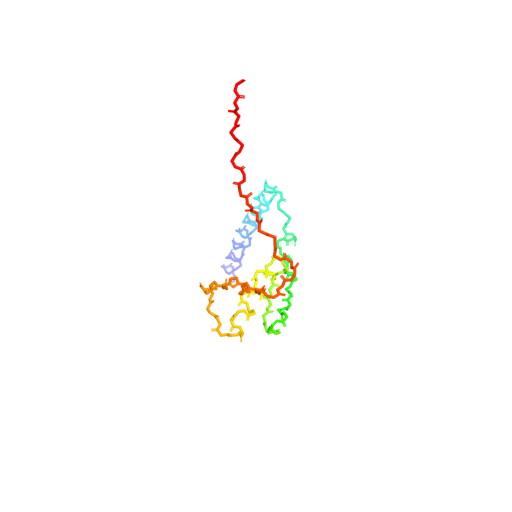17.233 -2.124 -46.758 1.00 69.00 88 ASN A CA 1
ATOM 736 C C . ASN A 1 88 ? 16.003 -1.281 -46.345 1.00 69.00 88 ASN A C 1
ATOM 738 O O . ASN A 1 88 ? 15.150 -0.977 -47.175 1.00 69.00 88 ASN A O 1
ATOM 742 N N . THR A 1 89 ? 15.881 -0.927 -45.063 1.00 68.38 89 THR A N 1
ATOM 743 C CA . THR A 1 89 ? 14.739 -0.215 -44.467 1.00 68.38 89 THR A CA 1
ATOM 744 C C . THR A 1 89 ? 15.028 1.254 -44.141 1.00 68.38 89 THR A C 1
ATOM 746 O O . THR A 1 89 ? 14.163 1.935 -43.592 1.00 68.38 89 THR A O 1
ATOM 749 N N . LEU A 1 90 ? 16.216 1.777 -44.469 1.00 63.97 90 LEU A N 1
ATOM 750 C CA . LEU A 1 90 ? 16.543 3.186 -44.234 1.00 63.97 90 LEU A CA 1
ATOM 751 C C . LEU A 1 90 ? 15.846 4.107 -45.247 1.00 63.97 90 LEU A C 1
ATOM 753 O O . LEU A 1 90 ? 16.198 4.154 -46.424 1.00 63.97 90 LEU A O 1
ATOM 757 N N . VAL A 1 91 ? 14.885 4.902 -44.768 1.00 64.12 91 VAL A N 1
ATOM 758 C CA . VAL A 1 91 ? 14.221 5.951 -45.557 1.00 64.12 91 VAL A CA 1
ATOM 759 C C . VAL A 1 91 ? 14.821 7.312 -45.202 1.00 64.12 91 VAL A C 1
ATOM 761 O O . VAL A 1 91 ? 14.643 7.823 -44.098 1.00 64.12 91 VAL A O 1
ATOM 764 N N . LYS A 1 92 ? 15.532 7.929 -46.152 1.00 68.25 92 LYS A N 1
ATOM 765 C CA . LYS A 1 92 ? 16.061 9.294 -46.012 1.00 68.25 92 LYS A CA 1
ATOM 766 C C . LYS A 1 92 ? 14.952 10.307 -46.301 1.00 68.25 92 LYS A C 1
ATOM 768 O O . LYS A 1 92 ? 14.617 10.545 -47.457 1.00 68.25 92 LYS A O 1
ATOM 773 N N . LEU A 1 93 ? 14.405 10.931 -45.261 1.00 63.75 93 LEU A N 1
ATOM 774 C CA . LEU A 1 93 ? 13.441 12.023 -45.412 1.00 63.75 93 LEU A CA 1
ATOM 775 C C . LEU A 1 93 ? 14.179 13.322 -45.774 1.00 63.75 93 LEU A C 1
ATOM 777 O O . LEU A 1 93 ? 14.718 14.015 -44.910 1.00 63.75 93 LEU A O 1
ATOM 781 N N . SER A 1 94 ? 14.230 13.659 -47.063 1.00 63.62 94 SER A N 1
ATOM 782 C CA . SER A 1 94 ? 14.647 14.984 -47.525 1.00 63.62 94 SER A CA 1
ATOM 783 C C . SER A 1 94 ? 13.544 15.996 -47.210 1.00 63.62 94 SER A C 1
ATOM 785 O O . SER A 1 94 ? 12.426 15.923 -47.714 1.00 63.62 94 SER A O 1
ATOM 787 N N . ARG A 1 95 ? 13.860 16.951 -46.336 1.00 60.00 95 ARG A N 1
ATOM 788 C CA . ARG A 1 95 ? 12.959 18.030 -45.929 1.00 60.00 95 ARG A CA 1
ATOM 789 C C . ARG A 1 95 ? 12.795 19.004 -47.105 1.00 60.00 95 ARG A C 1
ATOM 791 O O . ARG A 1 95 ? 13.584 19.931 -47.249 1.00 60.00 95 ARG A O 1
ATOM 798 N N . TYR A 1 96 ? 11.811 18.779 -47.976 1.00 54.94 96 TYR A N 1
ATOM 799 C CA . TYR A 1 96 ? 11.452 19.761 -49.000 1.00 54.94 96 TYR A CA 1
ATOM 800 C C . TYR A 1 96 ? 10.749 20.943 -48.328 1.00 54.94 96 TYR A C 1
ATOM 802 O O . TYR A 1 96 ? 9.663 20.819 -47.765 1.00 54.94 96 TYR A O 1
ATOM 810 N N . MET A 1 97 ? 11.421 22.092 -48.348 1.00 46.00 97 MET A N 1
ATOM 811 C CA . MET A 1 97 ? 10.868 23.382 -47.962 1.00 46.00 97 MET A CA 1
ATOM 812 C C . MET A 1 97 ? 9.840 23.785 -49.025 1.00 46.00 97 MET A C 1
ATOM 814 O O . MET A 1 97 ? 10.214 24.141 -50.141 1.00 46.00 97 MET A O 1
ATOM 818 N N . PHE A 1 98 ? 8.549 23.688 -48.703 1.00 43.50 98 PHE A N 1
ATOM 819 C CA . PHE A 1 98 ? 7.486 24.257 -49.530 1.00 43.50 98 PHE A CA 1
ATOM 820 C C . PHE A 1 98 ? 7.593 25.780 -49.462 1.00 43.50 98 PHE A C 1
ATOM 822 O O . PHE A 1 98 ? 7.172 26.401 -48.489 1.00 43.50 98 PHE A O 1
ATOM 829 N N . ILE A 1 99 ? 8.197 26.378 -50.485 1.00 42.31 99 ILE A N 1
ATOM 830 C CA . ILE A 1 99 ? 8.100 27.814 -50.716 1.00 42.31 99 ILE A CA 1
ATOM 831 C C . ILE A 1 99 ? 6.766 28.022 -51.430 1.00 42.31 99 ILE A C 1
ATOM 833 O O . ILE A 1 99 ? 6.632 27.699 -52.609 1.00 42.31 99 ILE A O 1
ATOM 837 N N . ALA A 1 100 ? 5.761 28.491 -50.693 1.00 43.47 100 ALA A N 1
ATOM 838 C CA . ALA A 1 100 ? 4.562 29.052 -51.296 1.00 43.47 100 ALA A CA 1
ATOM 839 C C . ALA A 1 100 ? 4.963 30.349 -52.017 1.00 43.47 100 ALA A C 1
ATOM 841 O O . ALA A 1 100 ? 5.547 31.242 -51.403 1.00 43.47 100 ALA A O 1
ATOM 842 N N . LEU A 1 101 ? 4.687 30.428 -53.317 1.00 37.06 101 LEU A N 1
ATOM 843 C CA . LEU A 1 101 ? 4.705 31.675 -54.082 1.00 37.06 101 LEU A CA 1
ATOM 844 C C . LEU A 1 101 ? 3.246 32.093 -54.359 1.00 37.06 101 LEU A C 1
ATOM 846 O O . LEU A 1 101 ? 2.392 31.206 -54.435 1.00 37.06 101 LEU A O 1
ATOM 850 N N . PRO A 1 102 ? 2.979 33.412 -54.408 1.00 50.72 102 PRO A N 1
ATOM 851 C CA . PRO A 1 102 ? 1.658 34.026 -54.243 1.00 50.72 102 PRO A CA 1
ATOM 852 C C . PRO A 1 102 ? 0.686 33.792 -55.402 1.00 50.72 102 PRO A C 1
ATOM 854 O O . PRO A 1 102 ? 1.153 33.595 -56.547 1.00 50.72 102 PRO A O 1
#

Organism: Spodoptera exigua (NCBI:txid7107)